Protein AF-A0A353R9P0-F1 (afdb_monomer_lite)

Structure (mmCIF, N/CA/C/O backbone):
data_AF-A0A353R9P0-F1
#
_entry.id   AF-A0A353R9P0-F1
#
loop_
_atom_site.group_PDB
_atom_site.id
_atom_site.type_symbol
_atom_site.label_atom_id
_atom_site.label_alt_id
_atom_site.label_comp_id
_atom_site.label_asym_id
_atom_site.label_entity_id
_atom_site.label_seq_id
_atom_site.pdbx_PDB_ins_code
_atom_site.Cartn_x
_atom_site.Cartn_y
_atom_site.Cartn_z
_atom_site.occupancy
_atom_site.B_iso_or_equiv
_atom_site.auth_seq_id
_atom_site.auth_comp_id
_atom_site.auth_asym_id
_atom_site.auth_atom_id
_atom_site.pdbx_PDB_model_num
ATOM 1 N N . PRO A 1 1 ? 32.032 -11.858 -4.280 1.00 62.53 1 PRO A N 1
ATOM 2 C CA . PRO A 1 1 ? 31.408 -10.867 -5.192 1.00 62.53 1 PRO A CA 1
ATOM 3 C C . PRO A 1 1 ? 31.008 -11.524 -6.529 1.00 62.53 1 PRO A C 1
ATOM 5 O O . PRO A 1 1 ? 31.880 -11.900 -7.298 1.00 62.53 1 PRO A O 1
ATOM 8 N N . GLY A 1 2 ? 29.710 -11.763 -6.758 1.00 73.38 2 GLY A N 1
ATOM 9 C CA . GLY A 1 2 ? 29.204 -12.344 -8.019 1.00 73.38 2 GLY A CA 1
ATOM 10 C C . GLY A 1 2 ? 27.918 -13.165 -7.862 1.00 73.38 2 GLY A C 1
ATOM 11 O O . GLY A 1 2 ? 26.979 -12.995 -8.626 1.00 73.38 2 GLY A O 1
ATOM 12 N N . TRP A 1 3 ? 27.824 -13.980 -6.808 1.00 80.75 3 TRP A N 1
ATOM 13 C CA . TRP A 1 3 ? 26.652 -14.833 -6.540 1.00 80.75 3 TRP A CA 1
ATOM 14 C C . TRP A 1 3 ? 25.476 -14.096 -5.881 1.00 80.75 3 TRP A C 1
ATOM 16 O O . TRP A 1 3 ? 24.342 -14.562 -5.940 1.00 80.75 3 TRP A O 1
ATOM 26 N N . GLY A 1 4 ? 25.738 -12.932 -5.274 1.00 84.69 4 GLY A N 1
ATOM 27 C CA . GLY A 1 4 ? 24.734 -12.153 -4.543 1.00 84.69 4 GLY A CA 1
ATOM 28 C C . GLY A 1 4 ? 23.557 -11.720 -5.417 1.00 84.69 4 GLY A C 1
ATOM 29 O O . GLY A 1 4 ? 22.417 -11.882 -5.003 1.00 84.69 4 GLY A O 1
ATOM 30 N N . SER A 1 5 ? 23.811 -11.256 -6.644 1.00 85.38 5 SER A N 1
ATOM 31 C CA . SER A 1 5 ? 22.746 -10.814 -7.556 1.00 85.38 5 SER A CA 1
ATOM 32 C C . SER A 1 5 ? 21.846 -11.964 -8.013 1.00 85.38 5 SER A C 1
ATOM 34 O O . SER A 1 5 ? 20.633 -11.798 -8.076 1.00 85.38 5 SER A O 1
ATOM 36 N N . TYR A 1 6 ? 22.415 -13.147 -8.271 1.00 88.31 6 TYR A N 1
ATOM 37 C CA . TYR A 1 6 ? 21.640 -14.336 -8.641 1.00 88.31 6 TYR A CA 1
ATOM 38 C C . TYR A 1 6 ? 20.778 -14.842 -7.481 1.00 88.31 6 TYR A C 1
ATOM 40 O O . TYR A 1 6 ? 19.610 -15.171 -7.678 1.00 88.31 6 TYR A O 1
ATOM 48 N N . LEU A 1 7 ? 21.325 -14.851 -6.262 1.00 91.12 7 LEU A N 1
ATOM 49 C CA . LEU A 1 7 ? 20.573 -15.221 -5.062 1.00 91.12 7 LEU A CA 1
ATOM 50 C C . LEU A 1 7 ? 19.436 -14.221 -4.805 1.00 91.12 7 LEU A C 1
ATOM 52 O O . LEU A 1 7 ? 18.297 -14.623 -4.574 1.00 91.12 7 LEU A O 1
ATOM 56 N N . LEU A 1 8 ? 19.721 -12.922 -4.922 1.00 92.38 8 LEU A N 1
ATOM 57 C CA . LEU A 1 8 ? 18.736 -11.857 -4.736 1.00 92.38 8 LEU A CA 1
ATOM 58 C C . LEU A 1 8 ? 17.614 -11.942 -5.779 1.00 92.38 8 LEU A C 1
ATOM 60 O O . LEU A 1 8 ? 16.452 -11.788 -5.423 1.00 92.38 8 LEU A O 1
ATOM 64 N N . MET A 1 9 ? 17.930 -12.296 -7.028 1.00 91.75 9 MET A N 1
ATOM 65 C CA . MET A 1 9 ? 16.924 -12.557 -8.060 1.00 91.75 9 MET A CA 1
ATOM 66 C C . MET A 1 9 ? 15.982 -13.703 -7.666 1.00 91.75 9 MET A C 1
ATOM 68 O O . MET A 1 9 ? 14.770 -13.541 -7.758 1.00 91.75 9 MET A O 1
ATOM 72 N N . ILE A 1 10 ? 16.507 -14.838 -7.186 1.00 93.31 10 ILE A N 1
ATOM 73 C CA . ILE A 1 10 ? 15.680 -15.987 -6.768 1.00 93.31 10 ILE A CA 1
ATOM 74 C C . ILE A 1 10 ? 14.754 -15.604 -5.606 1.00 93.31 10 ILE A C 1
ATOM 76 O O . ILE A 1 10 ? 13.568 -15.937 -5.622 1.00 93.31 10 ILE A O 1
ATOM 80 N N . VAL A 1 11 ? 15.278 -14.876 -4.617 1.00 93.38 11 VAL A N 1
ATOM 81 C CA . VAL A 1 11 ? 14.498 -14.417 -3.458 1.00 93.38 11 VAL A CA 1
ATOM 82 C C . VAL A 1 11 ? 13.405 -13.439 -3.882 1.00 93.38 11 VAL A C 1
ATOM 84 O O . VAL A 1 11 ? 12.257 -13.598 -3.472 1.00 93.38 11 VAL A O 1
ATOM 87 N N . VAL A 1 12 ? 13.734 -12.460 -4.730 1.00 92.94 12 VAL A N 1
ATOM 88 C CA . VAL A 1 12 ? 12.760 -11.487 -5.241 1.00 92.94 12 VAL A CA 1
ATOM 89 C C . VAL A 1 12 ? 11.688 -12.185 -6.068 1.00 92.94 12 VAL A C 1
ATOM 91 O O . VAL A 1 12 ? 10.517 -11.902 -5.863 1.00 92.94 12 VAL A O 1
ATOM 94 N N . LEU A 1 13 ? 12.042 -13.148 -6.923 1.00 93.00 13 LEU A N 1
ATOM 95 C CA . LEU A 1 13 ? 11.063 -13.921 -7.692 1.00 93.00 13 LEU A CA 1
ATOM 96 C C . LEU A 1 13 ? 10.081 -14.664 -6.777 1.00 93.00 13 LEU A C 1
ATOM 98 O O . LEU A 1 13 ? 8.868 -14.540 -6.948 1.00 93.00 13 LEU A O 1
ATOM 102 N N . ALA A 1 14 ? 10.587 -15.395 -5.780 1.00 92.56 14 ALA A N 1
ATOM 103 C CA . ALA A 1 14 ? 9.743 -16.110 -4.823 1.00 92.56 14 ALA A CA 1
ATOM 104 C C . ALA A 1 14 ? 8.828 -15.153 -4.035 1.00 92.56 14 ALA A C 1
ATOM 106 O O . ALA A 1 14 ? 7.639 -15.431 -3.852 1.00 92.56 14 ALA A O 1
ATOM 107 N N . PHE A 1 15 ? 9.363 -14.006 -3.610 1.00 91.62 15 PHE A N 1
ATOM 108 C CA . PHE A 1 15 ? 8.607 -12.979 -2.900 1.00 91.62 15 PHE A CA 1
ATOM 109 C C . PHE A 1 15 ? 7.524 -12.355 -3.788 1.00 91.62 15 PHE A C 1
ATOM 111 O O . PHE A 1 15 ? 6.360 -12.327 -3.395 1.00 91.62 15 PHE A O 1
ATOM 118 N N . SER A 1 16 ? 7.869 -11.950 -5.013 1.00 89.50 16 SER A N 1
ATOM 119 C CA . SER A 1 16 ? 6.940 -11.362 -5.979 1.00 89.50 16 SER A CA 1
ATOM 120 C C . SER A 1 16 ? 5.757 -12.283 -6.276 1.00 89.50 16 SER A C 1
ATOM 122 O O . S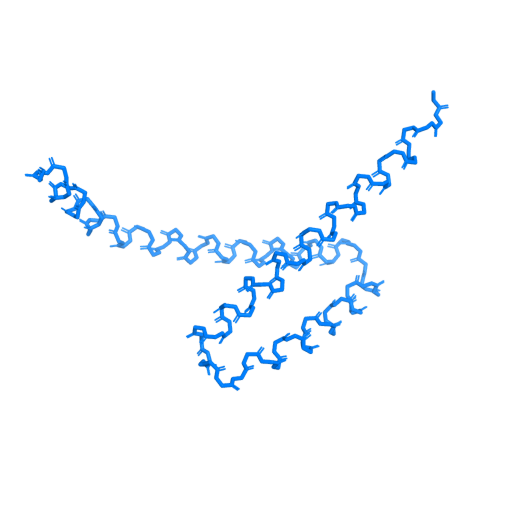ER A 1 16 ? 4.620 -11.812 -6.262 1.00 89.50 16 SER A O 1
ATOM 124 N N . PHE A 1 17 ? 5.978 -13.590 -6.467 1.00 90.69 17 PHE A N 1
ATOM 125 C CA . PHE A 1 17 ? 4.876 -14.539 -6.667 1.00 90.69 17 PHE A CA 1
ATOM 126 C C . PHE A 1 17 ? 3.956 -14.633 -5.444 1.00 90.69 17 PHE A C 1
ATOM 128 O O . PHE A 1 17 ? 2.735 -14.553 -5.585 1.00 90.69 17 PHE A O 1
ATOM 135 N N . SER A 1 18 ? 4.521 -14.748 -4.239 1.00 90.19 18 SER A N 1
ATOM 136 C CA . SER A 1 18 ? 3.738 -14.785 -2.995 1.00 90.19 18 SER A CA 1
ATOM 137 C C . SER A 1 18 ? 2.888 -13.519 -2.816 1.00 90.19 18 SER A C 1
ATOM 139 O O . SER A 1 18 ? 1.693 -13.582 -2.501 1.00 90.19 18 SER A O 1
ATOM 141 N N . THR A 1 19 ? 3.478 -12.355 -3.099 1.00 88.44 19 THR A N 1
ATOM 142 C CA . THR A 1 19 ? 2.798 -11.061 -3.058 1.00 88.44 19 THR A CA 1
ATOM 143 C C . THR A 1 19 ? 1.672 -10.982 -4.091 1.00 88.44 19 THR A C 1
ATOM 145 O O . THR A 1 19 ? 0.564 -10.575 -3.743 1.00 88.44 19 THR A O 1
ATOM 148 N N . MET A 1 20 ? 1.895 -11.431 -5.330 1.00 87.50 20 MET A N 1
ATOM 149 C CA . MET A 1 20 ? 0.863 -11.456 -6.375 1.00 87.50 20 MET A CA 1
ATOM 150 C C . MET A 1 20 ? -0.339 -12.324 -5.988 1.00 87.50 20 MET A C 1
ATOM 152 O O . MET A 1 20 ? -1.481 -11.884 -6.131 1.00 87.50 20 MET A O 1
ATOM 156 N N . PHE A 1 21 ? -0.106 -13.526 -5.451 1.00 84.69 21 PHE A N 1
ATOM 157 C CA . PHE A 1 21 ? -1.199 -14.389 -4.991 1.00 84.69 21 PHE A CA 1
ATOM 158 C C . PHE A 1 21 ? -1.968 -13.768 -3.828 1.00 84.69 21 PHE A C 1
ATOM 160 O O . PHE A 1 21 ? -3.200 -13.800 -3.815 1.00 84.69 21 PHE A O 1
ATOM 167 N N . SER A 1 22 ? -1.252 -13.146 -2.890 1.00 86.44 22 SER A N 1
ATOM 168 C CA . SER A 1 22 ? -1.867 -12.437 -1.769 1.00 86.44 22 SER A CA 1
ATOM 169 C C . SER A 1 22 ? -2.770 -11.302 -2.263 1.00 86.44 22 SER A C 1
ATOM 171 O O . SER A 1 22 ? -3.931 -11.234 -1.862 1.00 86.44 22 SER A O 1
ATOM 173 N N . TYR A 1 23 ? -2.291 -10.452 -3.182 1.00 82.12 23 TYR A N 1
ATOM 174 C CA . TYR A 1 23 ? -3.087 -9.350 -3.739 1.00 82.12 23 TYR A CA 1
ATOM 175 C C . TYR A 1 23 ? -4.294 -9.820 -4.545 1.00 82.12 23 TYR A C 1
ATOM 177 O O . TYR A 1 23 ? -5.374 -9.255 -4.384 1.00 82.12 23 TYR A O 1
ATOM 185 N N . SER A 1 24 ? -4.150 -10.871 -5.353 1.00 83.44 24 SER A N 1
ATOM 186 C CA . SER A 1 24 ? -5.278 -11.462 -6.081 1.00 83.44 24 SER A CA 1
ATOM 187 C C . SER A 1 24 ? -6.365 -11.970 -5.124 1.00 83.44 24 SER A C 1
ATOM 189 O O . SER A 1 24 ? -7.558 -11.701 -5.311 1.00 83.44 24 SER A O 1
ATOM 191 N N . TYR A 1 25 ? -5.961 -12.629 -4.032 1.00 82.06 25 TYR A N 1
ATOM 192 C CA . TYR A 1 25 ? -6.886 -13.104 -3.006 1.00 82.06 25 TYR A CA 1
ATOM 193 C C . TYR A 1 25 ? -7.578 -11.950 -2.270 1.00 82.06 25 TYR A C 1
ATOM 195 O O . TYR A 1 25 ? -8.810 -11.927 -2.195 1.00 82.06 25 TYR A O 1
ATOM 203 N N . TYR A 1 26 ? -6.817 -10.971 -1.763 1.00 82.19 26 TYR A N 1
ATOM 204 C CA . TYR A 1 26 ? -7.378 -9.797 -1.085 1.00 82.19 26 TYR A CA 1
ATOM 205 C C . TYR A 1 26 ? -8.334 -9.031 -1.993 1.00 82.19 26 TYR A C 1
ATOM 207 O O . TYR A 1 26 ? -9.451 -8.710 -1.593 1.00 82.19 26 TYR A O 1
ATOM 215 N N . GLY A 1 27 ? -7.926 -8.807 -3.235 1.00 77.75 27 GLY A N 1
ATOM 216 C CA . GLY A 1 27 ? -8.720 -8.127 -4.236 1.00 77.75 27 GLY A CA 1
ATOM 217 C C . GLY A 1 27 ? -10.045 -8.826 -4.528 1.00 77.75 27 GLY A C 1
ATOM 218 O O . GLY A 1 27 ? -11.102 -8.201 -4.455 1.00 77.75 27 GLY A O 1
ATOM 219 N N . THR A 1 28 ? -10.018 -10.147 -4.721 1.00 78.94 28 THR A N 1
ATOM 220 C CA . THR A 1 28 ? -11.236 -10.943 -4.933 1.00 78.94 28 THR A CA 1
ATOM 221 C C . THR A 1 28 ? -12.186 -10.846 -3.737 1.00 78.94 28 THR A C 1
ATOM 223 O O . THR A 1 28 ? -13.400 -10.735 -3.911 1.00 78.94 28 THR A O 1
ATOM 226 N N . LYS A 1 29 ? -11.661 -10.849 -2.503 1.00 80.81 29 LYS A N 1
ATOM 227 C CA . LYS A 1 29 ? -12.473 -10.690 -1.285 1.00 80.81 29 LYS A CA 1
ATOM 228 C C . LYS A 1 29 ? -13.066 -9.286 -1.160 1.00 80.81 29 LYS A C 1
ATOM 230 O O . LYS A 1 29 ? -14.249 -9.175 -0.844 1.00 80.81 29 LYS A O 1
ATOM 235 N N . CYS A 1 30 ? -12.297 -8.240 -1.454 1.00 78.38 30 CYS A N 1
ATOM 236 C CA . CYS A 1 30 ? -12.781 -6.858 -1.458 1.00 78.38 30 CYS A CA 1
ATOM 237 C C . CYS A 1 30 ? -13.868 -6.644 -2.521 1.00 78.38 30 CYS A C 1
ATOM 239 O O . CYS A 1 30 ? -14.907 -6.055 -2.231 1.00 78.38 30 CYS A O 1
ATOM 241 N N . THR A 1 31 ? -13.684 -7.178 -3.730 1.00 76.00 31 THR A N 1
ATOM 242 C CA . THR A 1 31 ? -14.693 -7.117 -4.798 1.00 76.00 31 THR A CA 1
ATOM 243 C C . THR A 1 31 ? -15.940 -7.915 -4.447 1.00 76.00 31 THR A C 1
ATOM 245 O O . THR A 1 31 ? -17.045 -7.447 -4.705 1.00 76.00 31 THR A O 1
ATOM 248 N N . ASN A 1 32 ? -15.790 -9.073 -3.805 1.00 80.00 32 ASN A N 1
ATOM 249 C CA . ASN A 1 32 ? -16.922 -9.836 -3.289 1.00 80.00 32 ASN A CA 1
ATOM 250 C C . ASN A 1 32 ? -17.713 -9.038 -2.232 1.00 80.00 32 ASN A C 1
ATOM 252 O O . ASN A 1 32 ? -18.939 -9.006 -2.280 1.00 80.00 32 ASN A O 1
ATOM 256 N N . PHE A 1 33 ? -17.026 -8.343 -1.320 1.00 78.62 33 PHE A N 1
ATOM 257 C CA . PHE A 1 33 ? -17.667 -7.485 -0.319 1.00 78.62 33 PHE A CA 1
ATOM 258 C C . PHE A 1 33 ? -18.391 -6.281 -0.945 1.00 78.62 33 PHE A C 1
ATOM 260 O O . PHE A 1 33 ? -19.490 -5.945 -0.514 1.00 78.62 33 PHE A O 1
ATOM 267 N N . LEU A 1 34 ? -17.802 -5.647 -1.966 1.00 77.44 34 LEU A N 1
ATOM 268 C CA . LEU A 1 34 ? -18.336 -4.418 -2.561 1.00 77.44 34 LEU A CA 1
ATOM 269 C C . LEU A 1 34 ? -19.422 -4.664 -3.627 1.00 77.44 34 LEU A C 1
ATOM 271 O O . LEU A 1 34 ? -20.371 -3.893 -3.720 1.00 77.44 34 LEU A O 1
ATOM 275 N N . PHE A 1 35 ? -19.290 -5.725 -4.431 1.00 72.25 35 PHE A N 1
ATOM 276 C CA . PHE A 1 35 ? -20.138 -5.989 -5.606 1.00 72.25 35 PHE A CA 1
ATOM 277 C C . PHE A 1 35 ? -20.906 -7.324 -5.548 1.00 72.25 35 PHE A C 1
ATOM 279 O O . PHE A 1 35 ? -21.670 -7.628 -6.466 1.00 72.25 35 PHE A O 1
ATOM 286 N N . GLY A 1 36 ? -20.735 -8.112 -4.482 1.00 66.50 36 GLY A N 1
ATOM 287 C CA . GLY A 1 36 ? -21.414 -9.393 -4.267 1.00 66.50 36 GLY A CA 1
ATOM 288 C C . GLY A 1 36 ? -20.731 -10.606 -4.921 1.00 66.50 36 GLY A C 1
ATOM 289 O O . GLY A 1 36 ? -20.021 -10.504 -5.925 1.00 66.50 36 GLY A O 1
ATOM 290 N N . ALA A 1 37 ? -20.994 -11.797 -4.364 1.00 64.00 37 ALA A N 1
ATOM 291 C CA . ALA A 1 37 ? -20.307 -13.059 -4.692 1.00 64.00 37 ALA A CA 1
ATOM 292 C C . ALA A 1 37 ? -20.442 -13.518 -6.142 1.00 64.00 37 ALA A C 1
ATOM 294 O O . ALA A 1 37 ? -19.603 -14.267 -6.640 1.00 64.00 37 ALA A O 1
ATOM 295 N N . HIS A 1 38 ? -21.466 -13.040 -6.842 1.00 60.75 38 HIS A N 1
ATOM 296 C CA . HIS A 1 38 ? -21.781 -13.503 -8.185 1.00 60.75 38 HIS A CA 1
ATOM 297 C C . HIS A 1 38 ? -20.777 -13.026 -9.253 1.00 60.75 38 HIS A C 1
ATOM 299 O O . HIS A 1 38 ? -20.689 -13.631 -10.316 1.00 60.75 38 HIS A O 1
ATOM 305 N N . ARG A 1 39 ? -19.988 -11.969 -8.987 1.00 61.31 39 ARG A N 1
ATOM 306 C CA . ARG A 1 39 ? -19.031 -11.397 -9.961 1.00 61.31 39 ARG A CA 1
ATOM 307 C C . ARG A 1 39 ? -17.555 -11.615 -9.618 1.00 61.31 39 ARG A C 1
ATOM 309 O O . ARG A 1 39 ? -16.693 -11.049 -10.285 1.00 61.31 39 ARG A O 1
ATOM 316 N N . ALA A 1 40 ? -17.245 -12.460 -8.634 1.00 61.72 40 ALA A N 1
ATOM 317 C CA . ALA A 1 40 ? -15.874 -12.684 -8.163 1.00 61.72 40 ALA A CA 1
ATOM 318 C C . ALA A 1 40 ? -14.895 -13.126 -9.276 1.00 61.72 40 ALA A C 1
ATOM 320 O O . ALA A 1 40 ? -13.731 -12.736 -9.257 1.00 61.72 40 ALA A O 1
ATOM 321 N N . HIS A 1 41 ? -15.364 -13.858 -10.294 1.00 65.88 41 HIS A N 1
ATOM 322 C CA . HIS A 1 41 ? -14.525 -14.293 -11.418 1.00 65.88 41 HIS A CA 1
ATOM 323 C C . HIS A 1 41 ? -14.040 -13.156 -12.329 1.00 65.88 41 HIS A C 1
ATOM 325 O O . HIS A 1 41 ? -12.955 -13.266 -12.900 1.00 65.88 41 HIS A O 1
ATOM 331 N N . TYR A 1 42 ? -14.783 -12.051 -12.442 1.00 68.50 42 TYR A N 1
ATOM 332 C CA . TYR A 1 42 ? -14.357 -10.901 -13.250 1.00 68.50 42 TYR A CA 1
ATOM 333 C C . TYR A 1 42 ? -13.125 -10.207 -12.657 1.00 68.50 42 TYR A C 1
ATOM 335 O O . TYR A 1 42 ? -12.331 -9.626 -13.397 1.00 68.50 42 TYR A O 1
ATOM 343 N N . TYR A 1 43 ? -12.923 -10.313 -11.339 1.00 72.50 43 TYR A N 1
ATOM 344 C CA . TYR A 1 43 ? -11.758 -9.730 -10.681 1.00 72.50 43 TYR A CA 1
ATOM 345 C C . TYR A 1 43 ? -10.447 -10.374 -11.143 1.00 72.50 43 TYR A C 1
ATOM 347 O O . TYR A 1 43 ? -9.466 -9.671 -11.366 1.00 72.50 43 TYR A O 1
ATOM 355 N N . ASN A 1 44 ? -10.441 -11.689 -11.381 1.00 72.81 44 ASN A N 1
ATOM 356 C CA . ASN A 1 44 ? -9.251 -12.395 -11.862 1.00 72.81 44 ASN A CA 1
ATOM 357 C C . ASN A 1 44 ? -8.809 -11.906 -13.252 1.00 72.81 44 ASN A C 1
ATOM 359 O O . ASN A 1 44 ? -7.612 -11.776 -13.499 1.00 72.81 44 ASN A O 1
ATOM 363 N N . TYR A 1 45 ? -9.758 -11.586 -14.141 1.00 75.31 45 TYR A N 1
ATOM 364 C CA . TYR A 1 45 ? -9.456 -11.013 -15.458 1.00 75.31 45 TYR A CA 1
ATOM 365 C C . TYR A 1 45 ? -8.886 -9.595 -15.356 1.00 75.31 45 TYR A C 1
ATOM 367 O O . TYR A 1 45 ? -7.908 -9.280 -16.033 1.00 75.31 45 TYR A O 1
ATOM 375 N N . LEU A 1 46 ? -9.449 -8.756 -14.479 1.00 78.44 46 LEU A N 1
ATOM 376 C CA . LEU A 1 46 ? -8.901 -7.423 -14.212 1.00 78.44 46 LEU A CA 1
ATOM 377 C C . LEU A 1 46 ? -7.499 -7.506 -13.602 1.00 78.44 46 LEU A C 1
ATOM 379 O O . LEU A 1 46 ? -6.607 -6.781 -14.032 1.00 78.44 46 LEU A O 1
ATOM 383 N N . PHE A 1 47 ? -7.273 -8.424 -12.662 1.00 79.94 47 PHE A N 1
ATOM 384 C CA . PHE A 1 47 ? -5.960 -8.639 -12.062 1.00 79.94 47 PHE A CA 1
ATOM 385 C C . PHE A 1 47 ? -4.919 -9.055 -13.114 1.00 79.94 47 PHE A C 1
ATOM 387 O O . PHE A 1 47 ? -3.839 -8.469 -13.175 1.00 79.94 47 PHE A O 1
ATOM 394 N N . LEU A 1 48 ? -5.258 -9.984 -14.016 1.00 82.69 48 LEU A N 1
ATOM 395 C CA . LEU A 1 48 ? -4.384 -10.346 -15.138 1.00 82.69 48 LEU A CA 1
ATOM 396 C C . LEU A 1 48 ? -4.051 -9.141 -16.030 1.00 82.69 48 LEU A C 1
ATOM 398 O O . LEU A 1 48 ? -2.894 -8.962 -16.404 1.00 82.69 48 LEU A O 1
ATOM 402 N N . ALA A 1 49 ? -5.033 -8.288 -16.331 1.00 83.88 49 ALA A N 1
ATOM 403 C CA . ALA A 1 49 ? -4.794 -7.072 -17.106 1.00 83.88 49 ALA A CA 1
ATOM 404 C C . ALA A 1 49 ? -3.829 -6.113 -16.384 1.00 83.88 49 ALA A C 1
ATOM 406 O O . ALA A 1 49 ? -2.929 -5.559 -17.015 1.00 83.88 49 ALA A O 1
ATOM 407 N N . THR A 1 50 ? -3.949 -5.965 -15.059 1.00 82.44 50 THR A N 1
ATOM 408 C CA . THR A 1 50 ? -3.025 -5.125 -14.277 1.00 82.44 50 THR A CA 1
ATOM 409 C C . THR A 1 50 ? -1.590 -5.653 -14.268 1.00 82.44 50 THR A C 1
ATOM 411 O O . THR A 1 50 ? -0.665 -4.845 -14.265 1.00 82.44 50 THR A O 1
ATOM 414 N N . LEU A 1 51 ? -1.380 -6.974 -14.347 1.00 85.62 51 LEU A N 1
ATOM 415 C CA . LEU A 1 51 ? -0.039 -7.563 -14.465 1.00 85.62 51 LEU A CA 1
ATOM 416 C C . LEU A 1 51 ? 0.632 -7.183 -15.7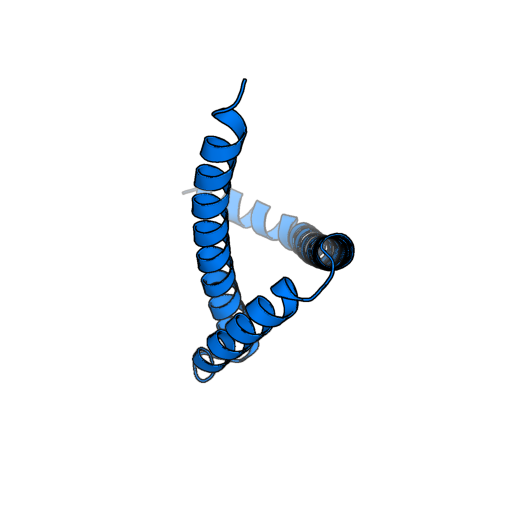89 1.00 85.62 51 LEU A C 1
ATOM 418 O O . LEU A 1 51 ? 1.804 -6.813 -15.801 1.00 85.62 51 LEU A O 1
ATOM 422 N N . ILE A 1 52 ? -0.120 -7.240 -16.892 1.00 86.94 52 ILE A N 1
ATOM 423 C CA . ILE A 1 52 ? 0.379 -6.860 -18.220 1.00 86.94 52 ILE A CA 1
ATOM 424 C C . ILE A 1 52 ? 0.711 -5.366 -18.240 1.00 86.94 52 ILE A C 1
ATOM 426 O O . ILE A 1 52 ? 1.798 -4.982 -18.659 1.00 86.94 52 ILE A O 1
ATOM 430 N N . MET A 1 53 ? -0.193 -4.525 -17.734 1.00 85.19 53 MET A N 1
ATOM 431 C CA . MET A 1 53 ? 0.023 -3.078 -17.656 1.00 85.19 53 MET A CA 1
ATOM 432 C C . MET A 1 53 ? 1.240 -2.730 -16.787 1.00 85.19 53 MET A C 1
ATOM 434 O O . MET A 1 53 ? 2.066 -1.912 -17.184 1.00 85.19 53 MET A O 1
ATOM 438 N N . GLY A 1 54 ? 1.396 -3.385 -15.633 1.00 83.00 54 GLY A N 1
ATOM 439 C CA . GLY A 1 54 ? 2.525 -3.169 -14.726 1.00 83.00 54 GLY A CA 1
ATOM 440 C C . GLY A 1 54 ? 3.884 -3.548 -15.320 1.00 83.00 54 GLY A C 1
ATOM 441 O O . GLY A 1 54 ? 4.889 -2.966 -14.930 1.00 83.00 54 GLY A O 1
ATOM 442 N N . ALA A 1 55 ? 3.925 -4.465 -16.291 1.00 86.00 55 ALA A N 1
ATOM 443 C CA . ALA A 1 55 ? 5.154 -4.811 -17.006 1.00 86.00 55 ALA A CA 1
ATOM 444 C C . ALA A 1 55 ? 5.585 -3.747 -18.038 1.00 86.00 55 ALA A C 1
ATOM 446 O O . ALA A 1 55 ? 6.743 -3.742 -18.452 1.00 86.00 55 ALA A O 1
ATOM 447 N N . VAL A 1 56 ? 4.670 -2.867 -18.466 1.00 90.69 56 VAL A N 1
ATOM 448 C CA . VAL A 1 56 ? 4.911 -1.855 -19.514 1.00 90.69 56 VAL A CA 1
ATOM 449 C C . VAL A 1 56 ? 5.127 -0.453 -18.930 1.00 90.69 56 VAL A C 1
ATOM 451 O O . VAL A 1 56 ? 5.833 0.363 -19.520 1.00 90.69 56 VAL A O 1
ATOM 454 N N . ILE A 1 57 ? 4.529 -0.155 -17.774 1.00 90.75 57 ILE A N 1
ATOM 455 C CA . ILE A 1 57 ? 4.631 1.152 -17.108 1.00 90.75 57 ILE A CA 1
ATOM 456 C C . ILE A 1 57 ? 6.003 1.288 -16.413 1.00 90.75 57 ILE A C 1
ATOM 458 O O . ILE A 1 57 ? 6.493 0.319 -15.830 1.00 90.75 57 ILE A O 1
ATOM 462 N N . PRO A 1 58 ? 6.638 2.479 -16.425 1.00 92.19 58 PRO A N 1
ATOM 463 C CA . PRO A 1 58 ? 7.888 2.705 -15.703 1.00 92.19 58 PRO A CA 1
ATOM 464 C C . PRO A 1 58 ? 7.737 2.467 -14.195 1.00 92.19 58 PRO A C 1
ATOM 466 O O . PRO A 1 58 ? 6.747 2.869 -13.583 1.00 92.19 58 PRO A O 1
ATOM 469 N N . LEU A 1 59 ? 8.770 1.873 -13.587 1.00 89.44 59 LEU A N 1
ATOM 470 C CA . LEU A 1 59 ? 8.771 1.479 -12.174 1.00 89.44 59 LEU A CA 1
ATOM 471 C C . LEU A 1 59 ? 8.416 2.635 -11.230 1.00 89.44 59 LEU A C 1
ATOM 473 O O . LEU A 1 59 ? 7.642 2.438 -10.301 1.00 89.44 59 LEU A O 1
ATOM 477 N N . THR A 1 60 ? 8.946 3.834 -11.481 1.00 92.19 60 THR A N 1
ATOM 478 C CA . THR A 1 60 ? 8.673 5.022 -10.657 1.00 92.19 60 THR A CA 1
ATOM 479 C C . THR A 1 60 ? 7.187 5.362 -10.632 1.00 92.19 60 THR A C 1
ATOM 481 O O . THR A 1 60 ? 6.620 5.512 -9.559 1.00 92.19 60 THR A O 1
ATOM 484 N N . ALA A 1 61 ? 6.525 5.365 -11.791 1.00 92.00 61 ALA A N 1
ATOM 485 C CA . ALA A 1 61 ? 5.095 5.645 -11.867 1.00 92.00 61 ALA A CA 1
ATOM 486 C C . ALA A 1 61 ? 4.253 4.563 -11.171 1.00 92.00 61 ALA A C 1
ATOM 488 O O . ALA A 1 61 ? 3.255 4.883 -10.531 1.00 92.00 61 ALA A O 1
ATOM 489 N N . VAL A 1 62 ? 4.644 3.285 -11.271 1.00 90.38 62 VAL A N 1
ATOM 490 C CA . VAL A 1 62 ? 3.953 2.195 -10.558 1.00 90.38 62 VAL A CA 1
ATOM 491 C C . VAL A 1 62 ? 4.060 2.387 -9.045 1.00 90.38 62 VAL A C 1
ATOM 493 O O . VAL A 1 62 ? 3.058 2.251 -8.346 1.00 90.38 62 VAL A O 1
ATOM 496 N N . VAL A 1 63 ? 5.251 2.728 -8.547 1.00 91.69 63 VAL A N 1
ATOM 497 C CA . VAL A 1 63 ? 5.483 2.984 -7.119 1.00 91.69 63 VAL A CA 1
ATOM 498 C C . VAL A 1 63 ? 4.675 4.194 -6.647 1.00 91.69 63 VAL A C 1
ATOM 500 O O . VAL A 1 63 ? 3.939 4.064 -5.674 1.00 91.69 63 VAL A O 1
ATOM 503 N N . ASP A 1 64 ? 4.696 5.309 -7.382 1.00 94.12 64 ASP A N 1
ATOM 504 C CA . ASP A 1 64 ? 3.948 6.523 -7.022 1.00 94.12 64 ASP A CA 1
ATOM 505 C C . ASP A 1 64 ? 2.430 6.264 -6.927 1.00 94.12 64 ASP A C 1
ATOM 507 O O . ASP A 1 64 ? 1.755 6.728 -6.003 1.00 94.12 64 ASP A O 1
ATOM 511 N N . ILE A 1 65 ? 1.871 5.483 -7.861 1.00 91.38 65 ILE A N 1
ATOM 512 C CA . ILE A 1 65 ? 0.448 5.104 -7.847 1.00 91.38 65 ILE A CA 1
ATOM 513 C C . ILE A 1 65 ? 0.123 4.229 -6.628 1.00 91.38 65 ILE A C 1
ATOM 515 O O . ILE A 1 65 ? -0.912 4.427 -5.983 1.00 91.38 65 ILE A O 1
ATOM 519 N N . ILE A 1 66 ? 0.985 3.259 -6.313 1.00 90.75 66 ILE A N 1
ATOM 520 C CA . ILE A 1 66 ? 0.811 2.364 -5.162 1.00 90.75 66 ILE A CA 1
ATOM 521 C C . ILE A 1 66 ? 0.887 3.153 -3.850 1.00 90.75 66 ILE A C 1
ATOM 523 O O . ILE A 1 66 ? 0.052 2.941 -2.969 1.00 90.75 66 ILE A O 1
ATOM 527 N N . ASP A 1 67 ? 1.820 4.095 -3.735 1.00 94.44 67 ASP A N 1
ATOM 528 C CA . ASP A 1 67 ? 1.976 4.929 -2.543 1.00 94.44 67 ASP A CA 1
ATOM 529 C C . ASP A 1 67 ? 0.727 5.781 -2.285 1.00 94.44 67 ASP A C 1
ATOM 531 O O . ASP A 1 67 ? 0.224 5.825 -1.158 1.00 94.44 67 ASP A O 1
ATOM 535 N N . ILE A 1 68 ? 0.145 6.383 -3.330 1.00 95.25 68 ILE A N 1
ATOM 536 C CA . ILE A 1 68 ? -1.126 7.119 -3.218 1.00 95.25 68 ILE A CA 1
ATOM 537 C C . ILE A 1 68 ? -2.266 6.178 -2.799 1.00 95.25 68 ILE A C 1
ATOM 539 O O . ILE A 1 68 ? -3.069 6.524 -1.925 1.00 95.25 68 ILE A O 1
ATOM 543 N N . ALA A 1 69 ? -2.341 4.978 -3.382 1.00 91.81 69 ALA A N 1
ATOM 544 C CA . ALA A 1 69 ? -3.364 3.995 -3.035 1.00 91.81 69 ALA A CA 1
ATOM 545 C C . ALA A 1 69 ? -3.267 3.557 -1.561 1.00 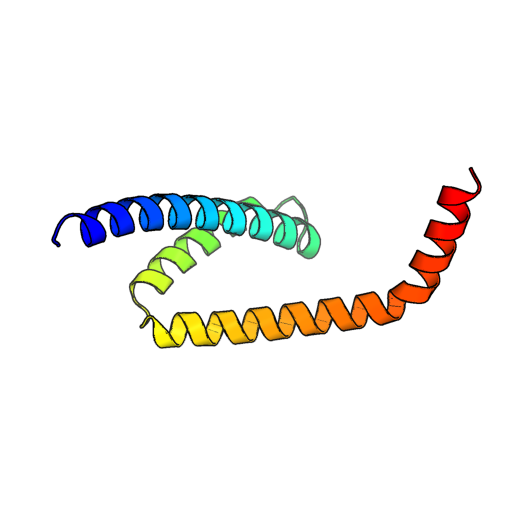91.81 69 ALA A C 1
ATOM 547 O O . ALA A 1 69 ? -4.291 3.479 -0.872 1.00 91.81 69 ALA A O 1
ATOM 548 N N . TYR A 1 70 ? -2.056 3.333 -1.041 1.00 92.31 70 TYR A N 1
ATOM 549 C CA . TYR A 1 70 ? -1.854 3.022 0.374 1.00 92.31 70 TYR A CA 1
ATOM 550 C C . TYR A 1 70 ? -2.134 4.200 1.292 1.00 92.31 70 TYR A C 1
ATOM 552 O O . TYR A 1 70 ? -2.729 3.995 2.351 1.00 92.31 70 TYR A O 1
ATOM 560 N N . ALA A 1 71 ? -1.763 5.419 0.900 1.00 95.00 71 ALA A N 1
ATOM 561 C CA . ALA A 1 71 ? -2.088 6.614 1.668 1.00 95.00 71 ALA A CA 1
ATOM 562 C C . ALA A 1 71 ? -3.610 6.751 1.839 1.00 95.00 71 ALA A C 1
ATOM 564 O O . ALA A 1 71 ? -4.101 6.980 2.947 1.00 95.00 71 ALA A O 1
ATOM 565 N N . PHE A 1 72 ? -4.370 6.514 0.766 1.00 94.94 72 PHE A N 1
ATOM 566 C CA . PHE A 1 72 ? -5.830 6.530 0.807 1.00 94.94 72 PHE A CA 1
ATOM 567 C C . PHE A 1 72 ? -6.408 5.394 1.668 1.00 94.94 72 P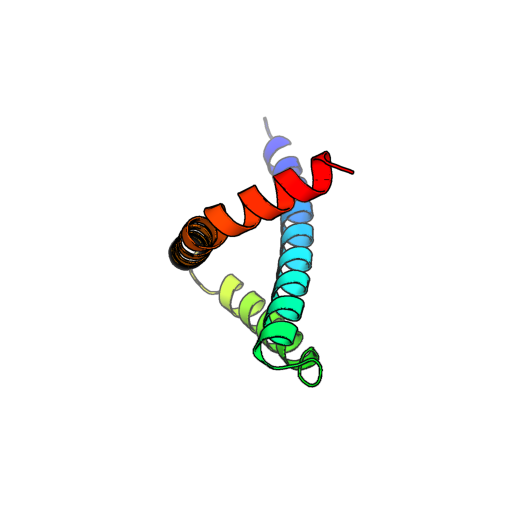HE A C 1
ATOM 569 O O . PHE A 1 72 ? -7.271 5.630 2.517 1.00 94.94 72 PHE A O 1
ATOM 576 N N . MET A 1 73 ? -5.892 4.169 1.518 1.00 92.88 73 MET A N 1
ATOM 577 C CA . MET A 1 73 ? -6.289 3.023 2.345 1.00 92.88 73 MET A CA 1
ATOM 578 C C . MET A 1 73 ? -6.042 3.286 3.840 1.00 92.88 73 MET A C 1
ATOM 580 O O . MET A 1 73 ? -6.912 3.014 4.678 1.00 92.88 73 MET A O 1
ATOM 584 N N . ALA A 1 74 ? -4.875 3.835 4.184 1.00 94.19 74 ALA A N 1
ATOM 585 C CA . ALA A 1 74 ? -4.509 4.184 5.550 1.00 94.19 74 ALA A CA 1
ATOM 586 C C . ALA A 1 74 ? -5.437 5.265 6.113 1.00 94.19 74 ALA A C 1
ATOM 588 O O . ALA A 1 74 ? -5.950 5.111 7.222 1.00 94.19 74 ALA A O 1
ATOM 589 N N . PHE A 1 75 ? -5.726 6.308 5.331 1.00 94.69 75 PHE A N 1
ATOM 590 C CA . PHE A 1 75 ? -6.645 7.374 5.720 1.00 94.69 75 PHE A CA 1
ATOM 591 C C . PHE A 1 75 ? -8.039 6.835 6.080 1.00 94.69 75 PHE A C 1
ATOM 593 O O . PHE A 1 75 ? -8.533 7.083 7.184 1.00 94.69 75 PHE A O 1
ATOM 600 N N . CYS A 1 76 ? -8.650 6.030 5.204 1.00 91.88 76 CYS A N 1
ATOM 601 C CA . CYS A 1 76 ? -9.961 5.427 5.464 1.00 91.88 76 CYS A CA 1
ATOM 602 C C . CYS A 1 76 ? -9.953 4.514 6.703 1.00 91.88 76 CYS A C 1
ATOM 604 O O . CYS A 1 76 ? -10.903 4.520 7.497 1.00 91.88 76 CYS A O 1
ATOM 606 N N . THR A 1 77 ? -8.876 3.747 6.891 1.00 93.56 77 THR A N 1
ATOM 607 C CA . THR A 1 77 ? -8.737 2.809 8.014 1.00 93.56 77 THR A CA 1
ATOM 608 C C . THR A 1 77 ? -8.601 3.544 9.343 1.00 93.56 77 THR A C 1
ATOM 610 O O . THR A 1 77 ? -9.325 3.234 10.289 1.00 93.56 77 THR A O 1
ATOM 613 N N . VAL A 1 78 ? -7.727 4.551 9.418 1.00 94.94 78 VAL A N 1
ATOM 614 C CA . VAL A 1 78 ? -7.522 5.359 10.628 1.00 94.94 78 VAL A CA 1
ATOM 615 C C . VAL A 1 78 ? -8.795 6.118 10.988 1.00 94.94 78 VAL A C 1
ATOM 617 O O . VAL A 1 78 ? -9.215 6.093 12.146 1.00 94.94 78 VAL A O 1
ATOM 620 N N . PHE A 1 79 ? -9.469 6.719 10.004 1.00 94.94 79 PHE A N 1
ATOM 621 C CA . PHE A 1 79 ? -10.740 7.406 10.226 1.00 94.94 79 PHE A CA 1
ATOM 622 C C . PHE A 1 79 ? -11.799 6.473 10.836 1.00 94.94 79 PHE A C 1
ATOM 624 O O . PHE A 1 79 ? -12.428 6.794 11.849 1.00 94.94 79 PHE A O 1
ATOM 631 N N . THR A 1 80 ? -11.955 5.277 10.263 1.00 92.38 80 THR A N 1
ATOM 632 C CA . THR A 1 80 ? -12.903 4.275 10.766 1.00 92.38 80 THR A CA 1
ATOM 633 C C . THR A 1 80 ? -12.511 3.789 12.159 1.00 92.38 80 THR A C 1
ATOM 635 O O . THR A 1 80 ? -13.370 3.679 13.033 1.00 92.38 80 THR A O 1
ATOM 638 N N . MET A 1 81 ? -11.219 3.555 12.401 1.00 92.56 81 MET A N 1
ATOM 639 C CA . MET A 1 81 ? -10.697 3.114 13.692 1.00 92.56 81 MET A CA 1
ATOM 640 C C . MET A 1 81 ? -10.954 4.142 14.798 1.00 92.56 81 MET A C 1
ATOM 642 O O . MET A 1 81 ? -11.380 3.760 15.887 1.00 92.56 81 MET A O 1
ATOM 646 N N . ILE A 1 82 ? -10.771 5.439 14.531 1.00 93.62 82 ILE A N 1
ATOM 647 C CA . ILE A 1 82 ? -11.071 6.505 15.500 1.00 93.62 82 ILE A CA 1
ATOM 648 C C . ILE A 1 82 ? -12.558 6.480 15.871 1.00 93.62 82 ILE A C 1
ATOM 650 O O . ILE A 1 82 ? -12.900 6.510 17.055 1.00 93.62 82 ILE A O 1
ATOM 654 N N . LYS A 1 83 ? -13.447 6.340 14.879 1.00 92.88 83 LYS A N 1
ATOM 655 C CA . LYS A 1 83 ? -14.897 6.253 15.108 1.00 92.88 83 LYS A CA 1
ATOM 656 C C . LYS A 1 83 ? -15.303 4.978 15.862 1.00 92.88 83 LYS A C 1
ATOM 658 O O . LYS A 1 83 ? -16.207 5.027 16.695 1.00 92.88 83 LYS A O 1
ATOM 663 N N . LEU A 1 84 ? -14.638 3.847 15.604 1.00 91.88 84 LEU A N 1
ATOM 664 C CA . LEU A 1 84 ? -14.910 2.562 16.263 1.00 91.88 84 LEU A CA 1
ATOM 665 C C . LEU A 1 84 ? -14.236 2.408 17.634 1.00 91.88 84 LEU A C 1
ATOM 667 O O . LEU A 1 84 ? -14.684 1.584 18.429 1.00 91.88 84 LEU A O 1
ATOM 671 N N . SER A 1 85 ? -13.206 3.199 17.945 1.00 90.50 85 SER A N 1
ATOM 672 C CA . SER A 1 85 ? -12.453 3.158 19.207 1.00 90.50 85 SER A CA 1
ATOM 673 C C . SER A 1 85 ? -13.331 3.052 20.470 1.00 90.50 85 SER A C 1
ATOM 675 O O . SER A 1 85 ? -13.093 2.150 21.282 1.00 90.50 85 SER A O 1
ATOM 677 N N . PRO A 1 86 ? -14.391 3.869 20.664 1.00 86.88 86 PRO A N 1
ATOM 678 C CA . PRO A 1 86 ? -15.250 3.740 21.843 1.00 86.88 86 PRO A CA 1
ATOM 679 C C . PRO A 1 86 ? -16.074 2.442 21.867 1.00 86.88 86 PRO A C 1
ATOM 681 O O . PRO A 1 86 ? -16.342 1.915 22.948 1.00 86.88 86 PRO A O 1
ATOM 684 N N . LEU A 1 87 ? -16.467 1.907 20.707 1.00 89.94 87 LEU A N 1
ATOM 685 C CA . LEU A 1 87 ? -17.212 0.645 20.603 1.00 89.94 87 LEU A CA 1
ATOM 686 C C . LEU A 1 87 ? -16.308 -0.547 20.923 1.00 89.94 87 LEU A C 1
ATOM 688 O O . LEU A 1 87 ? -16.688 -1.418 21.703 1.00 89.94 87 LEU A O 1
ATOM 692 N N . VAL A 1 88 ? -15.085 -0.539 20.392 1.00 90.38 88 VAL A N 1
ATOM 693 C CA . VAL A 1 88 ? -14.083 -1.578 20.648 1.00 90.38 88 VAL A CA 1
ATOM 694 C C . VAL A 1 88 ? -13.704 -1.607 22.129 1.00 90.38 88 VAL A C 1
ATOM 696 O O . VAL A 1 88 ? -13.695 -2.678 22.726 1.00 90.38 88 VAL A O 1
ATOM 699 N N . LYS A 1 89 ? -13.502 -0.449 22.779 1.00 88.75 89 LYS A N 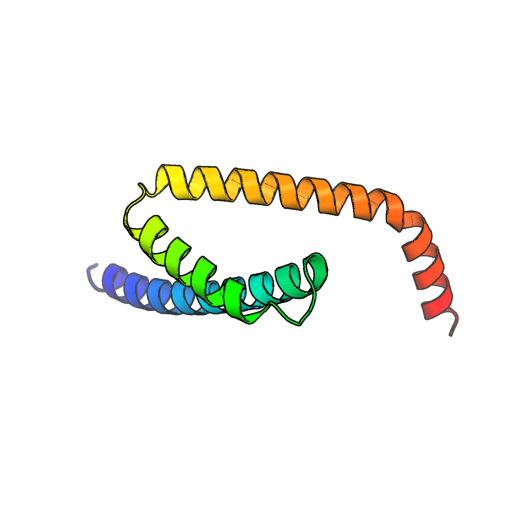1
ATOM 700 C CA . LYS A 1 89 ? -13.249 -0.390 24.233 1.00 88.75 89 LYS A CA 1
ATOM 701 C C . LYS A 1 89 ? -14.379 -1.024 25.056 1.00 88.75 89 LYS A C 1
ATOM 703 O O . LYS A 1 89 ? -14.104 -1.728 26.028 1.00 88.75 89 LYS A O 1
ATOM 708 N N . LYS A 1 90 ? -15.644 -0.810 24.667 1.00 90.75 90 LYS A N 1
ATOM 709 C CA . LYS A 1 90 ? -16.804 -1.449 25.316 1.00 90.75 90 LYS A CA 1
ATOM 710 C C . LYS A 1 90 ? -16.806 -2.966 25.105 1.00 90.75 90 LYS A C 1
ATOM 712 O O . LYS A 1 90 ? -16.969 -3.702 26.076 1.00 90.75 90 LYS A O 1
ATOM 717 N N . ALA A 1 91 ? -16.579 -3.422 23.873 1.00 90.88 91 ALA A N 1
ATOM 718 C CA . ALA A 1 91 ? -16.534 -4.844 23.532 1.00 90.88 91 ALA A CA 1
ATOM 719 C C . ALA A 1 91 ? -15.394 -5.580 24.256 1.00 90.88 91 ALA A C 1
ATOM 721 O O . ALA A 1 91 ? -15.614 -6.648 24.819 1.00 90.88 91 ALA A O 1
ATOM 722 N N . ILE A 1 92 ? -14.207 -4.970 24.327 1.00 91.69 92 ILE A N 1
ATOM 723 C CA . ILE A 1 92 ? -13.050 -5.490 25.067 1.00 91.69 92 ILE A CA 1
ATOM 724 C C . ILE A 1 92 ? -13.396 -5.666 26.550 1.00 91.69 92 ILE A C 1
ATOM 726 O O . ILE A 1 92 ? -13.206 -6.746 27.103 1.00 91.69 92 ILE A O 1
ATOM 730 N N . LYS A 1 93 ? -13.972 -4.643 27.196 1.00 90.25 93 LYS A N 1
ATOM 731 C CA . LYS A 1 93 ? -14.367 -4.728 28.612 1.00 90.25 93 LYS A CA 1
ATOM 732 C C . LYS A 1 93 ? -15.410 -5.821 28.864 1.00 90.25 93 LYS A C 1
ATOM 734 O O . LYS A 1 93 ? -15.397 -6.429 29.925 1.00 90.25 93 LYS A O 1
ATOM 739 N N . GLN A 1 94 ? -16.309 -6.070 27.912 1.00 91.25 94 GLN A N 1
ATOM 740 C CA . GLN A 1 94 ? -17.283 -7.159 27.997 1.00 91.25 94 GLN A CA 1
ATOM 741 C C . GLN A 1 94 ? -16.635 -8.538 27.808 1.00 91.25 94 GLN A C 1
ATOM 743 O O . GLN A 1 94 ? -17.020 -9.470 28.508 1.00 91.25 94 GLN A O 1
ATOM 748 N N . TYR A 1 95 ? -15.667 -8.665 26.895 1.00 89.81 95 TYR A N 1
ATOM 749 C CA . TYR A 1 95 ? -14.941 -9.911 26.644 1.00 89.81 95 TYR A CA 1
ATOM 750 C C . TYR A 1 95 ? -14.137 -10.357 27.870 1.00 89.81 95 TYR A C 1
ATOM 752 O O . TYR A 1 95 ? -14.275 -11.494 28.290 1.00 89.81 95 TYR A O 1
ATOM 760 N N . PHE A 1 96 ? -13.386 -9.443 28.494 1.00 92.31 96 PHE A N 1
ATOM 761 C CA . PHE A 1 96 ? -12.570 -9.729 29.686 1.00 92.31 96 PHE A CA 1
ATOM 762 C C . PHE A 1 96 ? -13.358 -9.831 31.001 1.00 92.31 96 PHE A C 1
ATOM 764 O O . PHE A 1 96 ? -12.775 -10.105 32.045 1.00 92.31 96 PHE A O 1
ATOM 771 N N . ARG A 1 97 ? -14.667 -9.547 30.983 1.00 84.25 97 ARG A N 1
ATOM 772 C CA . ARG A 1 97 ? -15.558 -9.729 32.142 1.00 84.25 97 ARG A CA 1
ATOM 773 C C . ARG A 1 97 ? -16.268 -11.091 32.123 1.00 84.25 97 ARG A C 1
ATOM 775 O O . ARG A 1 97 ? -17.012 -11.379 33.057 1.00 84.25 97 ARG A O 1
ATOM 782 N N . LYS A 1 98 ? -16.099 -11.868 31.051 1.00 53.75 98 LYS A N 1
ATOM 783 C CA . LYS A 1 98 ? -16.353 -13.312 31.036 1.00 53.75 98 LYS A CA 1
ATOM 784 C C . LYS A 1 98 ? -15.082 -14.035 31.453 1.00 53.75 98 LYS A C 1
ATOM 786 O O . LYS A 1 98 ? -15.239 -15.103 32.074 1.00 53.75 98 LYS A O 1
#

Radius of gyration: 19.5 Å; chains: 1; bounding box: 53×24×52 Å

Secondary structure (DSSP, 8-state):
--HHHHHHHHHHHHHHHHHHHHHHHHHHHHHHHHH-GGGHHHHHHHHHHHHHHHHHS-HHHHHHHHHHHHHHHHHHHHHHHHHHHHHHHHHHHHHTT-

pLDDT: mean 85.4, std 9.34, range [53.75, 95.25]

Sequence (98 aa):
PGWGSYLLMIVVLAFSFSTMFSYSYYGTKCTNFLFGAHRAHYYNYLFLATLIMGAVIPLTAVVDIIDIAYAFMAFCTVFTMIKLSPLVKKAIKQYFRK

Foldseek 3Di:
DPCVVVVVVVVVVVVVVVVLVVCLVVQLVVCCVPPNDPCSVVSVVVS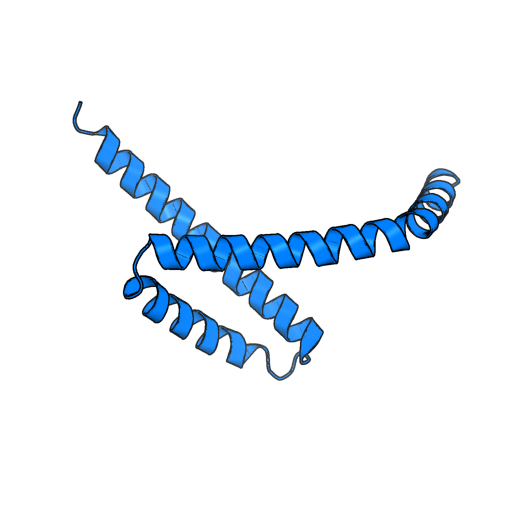VVVVVVCVVDDPVVVVVVVVVVVVVVVVVVVVVCVVCVVVVVVVVVVVVVD